Protein AF-A0A1Y3QD55-F1 (afdb_monomer_lite)

Structure (mmCIF, N/CA/C/O backbone):
data_AF-A0A1Y3QD55-F1
#
_entry.id   AF-A0A1Y3QD55-F1
#
loop_
_atom_site.group_PDB
_atom_site.id
_atom_site.type_symbol
_atom_site.label_atom_id
_atom_site.label_alt_id
_atom_site.label_comp_id
_atom_site.label_asym_id
_atom_site.label_entity_id
_atom_site.label_seq_id
_atom_site.pdbx_PDB_ins_code
_atom_site.Cartn_x
_atom_site.Cartn_y
_atom_site.Cartn_z
_atom_site.occupancy
_atom_site.B_iso_or_equiv
_atom_site.auth_seq_id
_atom_site.auth_comp_id
_atom_site.auth_asym_id
_atom_site.auth_atom_id
_atom_site.pdbx_PDB_model_num
ATOM 1 N N . MET A 1 1 ? 1.126 -13.745 -5.664 1.00 62.69 1 MET A N 1
ATOM 2 C CA . MET A 1 1 ? 1.265 -13.815 -4.190 1.00 62.69 1 MET A CA 1
ATOM 3 C C . MET A 1 1 ? 0.203 -14.763 -3.636 1.00 62.69 1 MET A C 1
ATOM 5 O O . MET A 1 1 ? -0.917 -14.695 -4.122 1.00 62.69 1 MET A O 1
ATOM 9 N N . ARG A 1 2 ? 0.514 -15.653 -2.678 1.00 82.81 2 ARG A N 1
ATOM 10 C CA . ARG A 1 2 ? -0.500 -16.536 -2.045 1.00 82.81 2 ARG A CA 1
ATOM 11 C C . ARG A 1 2 ? -1.296 -15.850 -0.920 1.00 82.81 2 ARG A C 1
ATOM 13 O O . ARG A 1 2 ? -2.346 -16.352 -0.540 1.00 82.81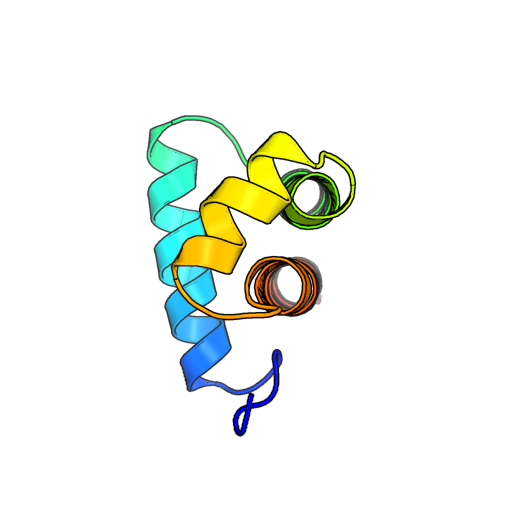 2 ARG A O 1
ATOM 20 N N . VAL A 1 3 ? -0.812 -14.711 -0.424 1.00 89.56 3 VAL A N 1
ATOM 21 C CA . VAL A 1 3 ? -1.412 -13.933 0.671 1.00 89.56 3 VAL A CA 1
ATOM 22 C C . VAL A 1 3 ? -2.126 -12.701 0.105 1.00 89.56 3 VAL A C 1
ATOM 24 O O . VAL A 1 3 ? -1.650 -12.112 -0.869 1.00 89.56 3 VAL A O 1
ATOM 27 N N . LYS A 1 4 ? -3.274 -12.332 0.685 1.00 96.31 4 LYS A N 1
ATOM 28 C CA . LYS A 1 4 ? -4.072 -11.159 0.288 1.00 96.31 4 LYS A CA 1
ATOM 29 C C . LYS A 1 4 ? -3.572 -9.882 0.965 1.00 96.31 4 LYS A C 1
ATOM 31 O O . LYS A 1 4 ? -3.108 -9.930 2.098 1.00 96.31 4 LYS A O 1
ATOM 36 N N . ALA A 1 5 ? -3.722 -8.743 0.291 1.00 97.25 5 ALA A N 1
ATOM 37 C CA . ALA A 1 5 ? -3.259 -7.439 0.772 1.00 97.25 5 ALA A CA 1
ATOM 38 C C . ALA A 1 5 ? -3.886 -7.005 2.115 1.00 97.25 5 ALA A C 1
ATOM 40 O O . ALA A 1 5 ? -3.260 -6.281 2.884 1.00 97.25 5 ALA A O 1
ATOM 41 N N . ASP A 1 6 ? -5.104 -7.459 2.415 1.00 97.44 6 ASP A N 1
ATOM 42 C CA . ASP A 1 6 ? -5.866 -7.140 3.627 1.00 97.44 6 ASP A CA 1
ATOM 43 C C . ASP A 1 6 ? -5.642 -8.121 4.791 1.00 97.44 6 ASP A C 1
ATOM 45 O O . ASP A 1 6 ? -6.154 -7.886 5.894 1.00 97.44 6 ASP A O 1
ATOM 49 N N . ALA A 1 7 ? -4.874 -9.195 4.572 1.00 98.25 7 ALA A N 1
ATOM 50 C CA . ALA A 1 7 ? -4.580 -10.195 5.591 1.00 98.25 7 ALA A CA 1
ATOM 51 C C . ALA A 1 7 ? -3.895 -9.562 6.815 1.00 98.25 7 ALA A C 1
ATOM 53 O O . ALA A 1 7 ? -3.102 -8.629 6.687 1.00 98.25 7 ALA A O 1
ATOM 54 N N . ALA A 1 8 ? -4.182 -10.086 8.011 1.00 97.75 8 ALA A N 1
ATOM 55 C CA . ALA A 1 8 ? -3.693 -9.511 9.267 1.00 97.75 8 ALA A CA 1
ATOM 56 C C . ALA A 1 8 ? -2.158 -9.411 9.321 1.00 97.75 8 ALA A C 1
ATOM 58 O O . ALA A 1 8 ? -1.628 -8.367 9.686 1.00 97.75 8 ALA A O 1
ATOM 59 N N . GLU A 1 9 ? -1.452 -10.457 8.884 1.00 97.75 9 GLU A N 1
ATOM 60 C CA . GLU A 1 9 ? 0.017 -10.483 8.814 1.00 97.75 9 GLU A CA 1
ATOM 61 C C . GLU A 1 9 ? 0.592 -9.433 7.850 1.00 97.75 9 GLU A C 1
ATOM 63 O O . GLU A 1 9 ? 1.600 -8.796 8.148 1.00 97.75 9 GLU A O 1
ATOM 68 N N . VAL A 1 10 ? -0.084 -9.184 6.725 1.00 98.25 10 VAL A N 1
ATOM 69 C 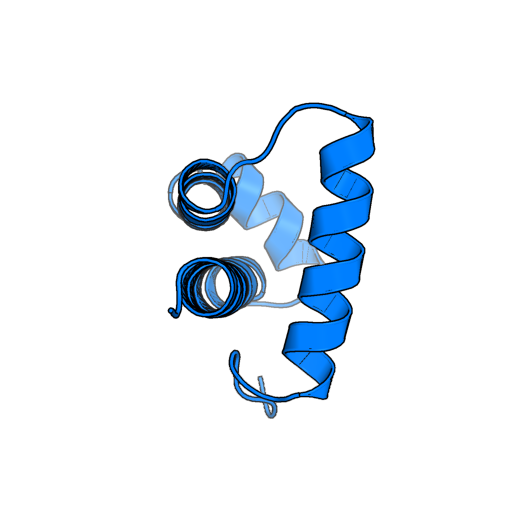CA . VAL A 1 10 ? 0.323 -8.160 5.754 1.00 98.25 10 VAL A CA 1
ATOM 70 C C . VAL A 1 10 ? 0.117 -6.774 6.343 1.00 98.25 10 VAL A C 1
ATOM 72 O O . VAL A 1 10 ? 0.983 -5.916 6.239 1.00 98.25 10 VAL A O 1
ATOM 75 N N . GLN A 1 11 ? -1.019 -6.555 6.994 1.00 98.62 11 GLN A N 1
ATOM 76 C CA . GLN A 1 11 ? -1.374 -5.258 7.558 1.00 98.62 11 GLN A CA 1
ATOM 77 C C . GLN A 1 11 ? -0.522 -4.914 8.789 1.00 98.62 11 GLN A C 1
ATOM 79 O O . GLN A 1 11 ? -0.212 -3.743 8.990 1.00 98.62 11 GLN A O 1
ATOM 84 N N . ALA A 1 12 ? -0.056 -5.916 9.543 1.00 98.44 12 ALA A N 1
ATOM 85 C CA . ALA A 1 12 ? 0.975 -5.738 10.564 1.00 9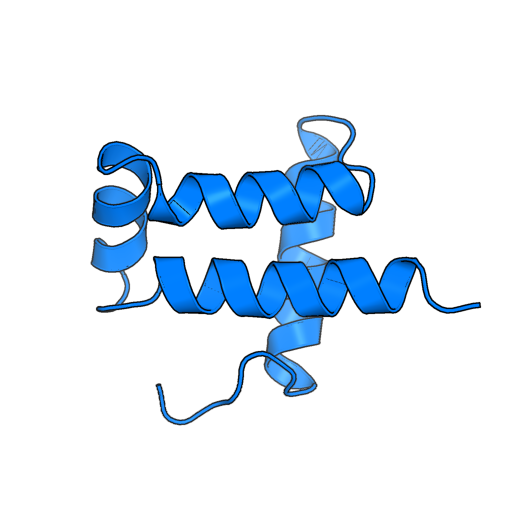8.44 12 ALA A CA 1
ATOM 86 C C . ALA A 1 12 ? 2.299 -5.249 9.946 1.00 98.44 12 ALA A C 1
ATOM 88 O O . ALA A 1 12 ? 2.831 -4.225 10.372 1.00 98.44 12 ALA A O 1
ATOM 89 N N . ALA A 1 13 ? 2.775 -5.899 8.878 1.00 98.38 13 ALA A N 1
ATOM 90 C CA . ALA A 1 13 ? 3.995 -5.487 8.177 1.00 98.38 13 ALA A CA 1
ATOM 91 C C . ALA A 1 13 ? 3.873 -4.094 7.525 1.00 98.38 13 ALA A C 1
ATOM 93 O O . ALA A 1 13 ? 4.819 -3.308 7.541 1.00 98.38 13 ALA A O 1
ATOM 94 N N . ILE A 1 14 ? 2.701 -3.748 6.979 1.00 98.50 14 ILE A N 1
ATOM 95 C CA . ILE A 1 14 ? 2.440 -2.402 6.448 1.00 98.50 14 ILE A CA 1
ATOM 96 C C . ILE A 1 14 ? 2.425 -1.353 7.565 1.00 98.50 14 ILE A C 1
ATOM 98 O O . ILE A 1 14 ? 2.899 -0.242 7.340 1.00 98.50 14 ILE A O 1
ATOM 102 N N . GLY A 1 15 ? 1.952 -1.701 8.764 1.00 98.31 15 GLY A N 1
ATOM 103 C CA . GLY A 1 15 ? 2.058 -0.842 9.944 1.00 98.31 15 GLY A CA 1
ATOM 104 C C . GLY A 1 15 ? 3.509 -0.580 10.352 1.00 98.31 15 GLY A C 1
ATOM 105 O O . GLY A 1 15 ? 3.886 0.568 10.576 1.00 98.31 15 GLY A O 1
ATOM 106 N N . GLU A 1 16 ? 4.361 -1.607 10.357 1.00 98.56 16 GLU A N 1
ATOM 107 C CA . GLU A 1 16 ? 5.803 -1.434 10.592 1.00 98.56 16 GLU A CA 1
ATOM 108 C C . GLU A 1 16 ? 6.457 -0.549 9.521 1.00 98.56 16 GLU A C 1
ATOM 110 O O . GLU A 1 16 ? 7.260 0.335 9.833 1.00 98.56 16 GLU A O 1
ATOM 115 N N . TRP A 1 17 ? 6.079 -0.744 8.253 1.00 98.12 17 TRP A N 1
ATOM 116 C CA . TRP A 1 17 ? 6.539 0.089 7.144 1.00 98.12 17 TRP A CA 1
ATOM 117 C C . TRP A 1 17 ? 6.095 1.550 7.294 1.00 98.12 17 TRP A C 1
ATOM 119 O O . TRP A 1 17 ? 6.892 2.466 7.083 1.00 98.12 17 TRP A O 1
ATOM 129 N N . TYR A 1 18 ? 4.845 1.777 7.700 1.00 98.06 18 TYR A N 1
ATOM 130 C CA . TYR A 1 18 ? 4.299 3.102 7.984 1.00 98.06 18 TYR A CA 1
ATOM 131 C C . TYR A 1 18 ? 5.095 3.813 9.085 1.00 98.06 18 TYR A C 1
ATOM 133 O O . TYR A 1 18 ? 5.564 4.934 8.882 1.00 98.06 18 TYR A O 1
ATOM 141 N N . GLU A 1 19 ? 5.333 3.141 10.212 1.00 97.62 19 GLU A N 1
ATOM 142 C CA . GLU A 1 19 ? 6.115 3.688 11.326 1.00 97.62 19 GLU A CA 1
ATOM 143 C C . GLU A 1 19 ? 7.579 3.950 10.950 1.00 97.62 19 GLU A C 1
ATOM 145 O O . GLU A 1 19 ? 8.179 4.923 11.410 1.00 97.62 19 GLU A O 1
ATOM 150 N N . LEU A 1 20 ? 8.169 3.135 10.070 1.00 97.25 20 LEU A N 1
ATOM 151 C CA . LEU A 1 20 ? 9.495 3.414 9.525 1.00 97.25 20 LEU A CA 1
ATOM 152 C C . LEU A 1 20 ? 9.502 4.702 8.695 1.00 97.25 20 LEU A C 1
ATOM 154 O O . LEU A 1 20 ? 10.364 5.554 8.909 1.00 97.25 20 LEU A O 1
ATOM 158 N N . LEU A 1 21 ? 8.561 4.859 7.762 1.00 96.75 21 LEU A N 1
ATOM 159 C CA . LEU A 1 21 ? 8.497 6.037 6.893 1.00 96.75 21 LEU A CA 1
ATOM 160 C C . LEU A 1 21 ? 8.246 7.327 7.674 1.00 96.75 21 LEU A C 1
ATOM 162 O O . LEU A 1 21 ? 8.821 8.361 7.333 1.00 96.75 21 LEU A O 1
ATOM 166 N N . ARG A 1 22 ? 7.466 7.260 8.758 1.00 95.44 22 ARG A N 1
ATOM 167 C CA . ARG A 1 22 ? 7.212 8.401 9.650 1.00 95.44 22 ARG A CA 1
ATOM 168 C C . ARG A 1 22 ? 8.463 8.973 10.309 1.00 95.44 22 ARG A C 1
ATOM 170 O O . ARG A 1 22 ? 8.468 10.130 10.710 1.00 95.44 22 ARG A O 1
ATOM 177 N N . LYS A 1 23 ? 9.555 8.207 10.373 1.00 96.69 23 LYS A N 1
ATOM 178 C CA . LYS A 1 23 ? 10.857 8.710 10.845 1.00 96.69 23 LYS A CA 1
ATOM 179 C C . LYS A 1 23 ? 11.522 9.666 9.851 1.00 96.69 23 LYS A C 1
ATOM 181 O O . LYS A 1 23 ? 12.438 10.385 10.233 1.00 96.69 23 LYS A O 1
ATOM 186 N N . PHE A 1 24 ? 11.083 9.666 8.591 1.00 94.75 24 PHE A N 1
ATOM 187 C CA . PHE A 1 24 ? 11.648 10.472 7.506 1.00 94.75 24 PHE A CA 1
ATOM 188 C C . PHE A 1 24 ? 10.717 11.600 7.037 1.00 94.75 24 PHE A C 1
ATOM 190 O O . PHE A 1 24 ? 11.120 12.408 6.202 1.00 94.75 24 PHE A O 1
ATOM 197 N N . GLY A 1 25 ? 9.488 11.672 7.553 1.00 92.56 25 GLY A N 1
ATOM 198 C CA . GLY A 1 25 ? 8.536 12.735 7.244 1.00 92.56 25 GLY A CA 1
ATOM 199 C C . GLY A 1 25 ? 7.121 12.415 7.713 1.00 92.56 25 GLY A C 1
ATOM 200 O O . GLY A 1 25 ? 6.830 11.292 8.119 1.00 92.56 25 GLY A O 1
ATOM 201 N N . ASP A 1 26 ? 6.225 13.393 7.623 1.00 91.25 26 ASP A N 1
ATOM 202 C CA . ASP A 1 26 ? 4.823 13.194 7.980 1.00 91.25 26 ASP A CA 1
ATOM 203 C C . ASP A 1 26 ? 4.056 12.502 6.851 1.00 91.25 26 ASP A C 1
ATOM 205 O O . ASP A 1 26 ? 3.927 13.015 5.738 1.00 91.25 26 ASP A O 1
ATOM 209 N N . TYR A 1 27 ? 3.496 11.337 7.170 1.00 94.00 27 TYR A N 1
ATOM 210 C CA . TYR A 1 27 ? 2.648 10.563 6.270 1.00 94.00 27 TYR A CA 1
ATOM 211 C C . TYR A 1 27 ? 1.239 10.452 6.857 1.00 94.00 27 TYR A C 1
ATOM 213 O O . TYR A 1 27 ? 0.914 9.438 7.472 1.00 94.00 27 TYR A O 1
ATOM 221 N N . PRO A 1 28 ? 0.361 11.456 6.697 1.00 95.62 28 PRO A N 1
ATOM 222 C CA . PRO A 1 28 ? -1.060 11.246 6.961 1.00 95.62 28 PRO A CA 1
ATOM 223 C C . PRO A 1 28 ? -1.611 10.117 6.060 1.00 95.62 28 PRO A C 1
ATOM 225 O O . PRO A 1 28 ? -1.021 9.844 5.007 1.00 95.62 28 PRO A O 1
ATOM 228 N N . PRO A 1 29 ? -2.740 9.475 6.423 1.00 95.94 29 PRO A N 1
ATOM 229 C CA . PRO A 1 29 ? -3.292 8.324 5.695 1.00 95.94 29 PRO A CA 1
ATOM 230 C C . PRO A 1 29 ? -3.361 8.509 4.170 1.00 95.94 29 PRO A C 1
ATOM 232 O O . PRO A 1 29 ? -2.890 7.666 3.407 1.00 95.94 29 PRO A O 1
ATOM 235 N N . GLU A 1 30 ? -3.852 9.666 3.728 1.00 96.44 30 GLU A N 1
ATOM 236 C CA . GLU A 1 30 ? -3.929 10.072 2.320 1.00 96.44 30 GLU A CA 1
ATOM 237 C C . GLU A 1 30 ? -2.563 10.096 1.613 1.00 96.44 30 GLU A C 1
ATOM 239 O O . GLU A 1 30 ? -2.428 9.638 0.476 1.00 96.44 30 GLU A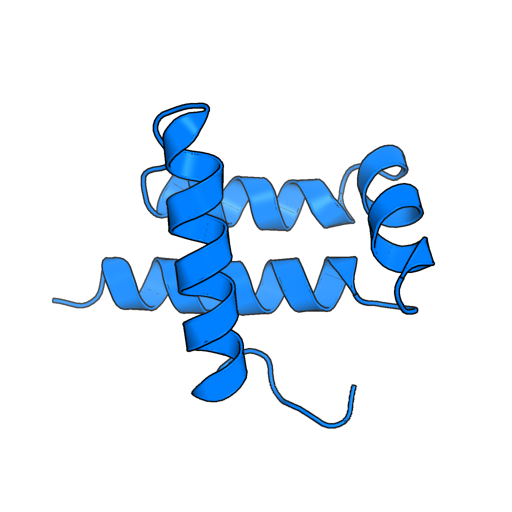 O 1
ATOM 244 N N . MET A 1 31 ? -1.521 10.605 2.276 1.00 97.38 31 MET A N 1
ATOM 245 C CA . MET A 1 31 ? -0.170 10.657 1.706 1.00 97.38 31 MET A CA 1
ATOM 246 C C . MET A 1 31 ? 0.458 9.270 1.628 1.00 97.38 31 MET A C 1
ATOM 248 O O . MET A 1 31 ? 1.125 8.957 0.644 1.00 97.38 31 MET A O 1
ATOM 252 N N . PHE A 1 32 ? 0.211 8.418 2.624 1.00 98.00 32 PHE A N 1
ATOM 253 C CA . PHE A 1 32 ? 0.675 7.034 2.598 1.00 98.00 32 PHE A CA 1
ATOM 254 C C . PHE A 1 32 ? 0.025 6.243 1.452 1.00 98.00 32 PHE A C 1
ATOM 256 O O . PHE A 1 32 ? 0.727 5.568 0.700 1.00 98.00 32 PHE A O 1
ATOM 263 N N . ARG A 1 33 ? -1.287 6.411 1.224 1.00 98.19 33 ARG A N 1
ATOM 264 C CA . ARG A 1 33 ? -1.979 5.858 0.045 1.00 98.19 33 ARG A CA 1
ATOM 265 C C . ARG A 1 33 ? -1.338 6.330 -1.262 1.00 98.19 33 ARG A C 1
ATOM 267 O O . ARG A 1 33 ? -1.031 5.511 -2.128 1.00 98.19 33 ARG A O 1
ATOM 274 N N . LYS A 1 34 ? -1.125 7.642 -1.414 1.00 97.88 34 LYS A N 1
ATOM 275 C CA . LYS A 1 34 ? -0.523 8.226 -2.627 1.00 97.88 34 LYS A CA 1
ATOM 276 C C . LYS A 1 34 ? 0.908 7.741 -2.857 1.00 97.88 34 LYS A C 1
ATOM 278 O O . LYS A 1 34 ? 1.292 7.523 -4.003 1.00 97.88 34 LYS A O 1
ATOM 283 N N . LEU A 1 35 ? 1.677 7.511 -1.794 1.00 98.00 35 LEU A N 1
ATOM 284 C CA . LEU A 1 35 ? 3.001 6.900 -1.898 1.00 98.00 35 LEU A CA 1
ATOM 285 C C . LEU A 1 35 ? 2.923 5.471 -2.456 1.00 98.00 35 LEU A C 1
ATOM 287 O O . LEU A 1 35 ? 3.711 5.116 -3.329 1.00 98.00 35 LEU A O 1
ATOM 291 N N . GLY A 1 36 ? 1.951 4.673 -2.009 1.00 98.19 36 GLY A N 1
ATOM 292 C CA . GLY A 1 36 ? 1.697 3.352 -2.585 1.00 98.19 36 GLY A CA 1
ATOM 293 C C . GLY A 1 36 ? 1.372 3.427 -4.080 1.00 98.19 36 GLY A C 1
ATOM 294 O O . GLY A 1 36 ? 1.896 2.642 -4.864 1.00 98.19 36 GLY A O 1
ATOM 295 N N . GLN A 1 37 ? 0.575 4.411 -4.507 1.00 98.62 37 GLN A N 1
ATOM 296 C CA . GLN A 1 37 ? 0.289 4.633 -5.930 1.00 98.62 37 GLN A CA 1
ATOM 297 C C . GLN A 1 37 ? 1.561 4.989 -6.725 1.00 98.62 37 GLN A C 1
ATOM 299 O O . GLN A 1 37 ? 1.810 4.412 -7.785 1.00 98.62 37 GLN A O 1
ATOM 304 N N . LEU A 1 38 ? 2.420 5.853 -6.170 1.00 98.12 38 LEU A N 1
ATOM 305 C CA . LEU A 1 38 ? 3.709 6.220 -6.767 1.00 98.12 38 LEU A CA 1
ATOM 306 C C . LEU A 1 38 ? 4.620 5.004 -7.003 1.00 98.12 38 LEU A C 1
ATOM 308 O O . LEU A 1 38 ? 5.347 4.979 -7.995 1.00 98.12 38 LEU A O 1
ATOM 312 N N . TYR A 1 39 ? 4.570 3.984 -6.135 1.00 98.38 39 TYR A N 1
ATOM 313 C CA . TYR A 1 39 ? 5.358 2.757 -6.314 1.00 98.38 39 TYR A CA 1
ATOM 314 C C . TYR A 1 39 ? 5.046 2.022 -7.618 1.00 98.38 39 TYR A C 1
ATOM 316 O O . TYR A 1 39 ? 5.899 1.283 -8.108 1.00 98.38 39 TYR A O 1
ATOM 324 N N . VAL A 1 40 ? 3.849 2.211 -8.178 1.00 98.25 40 VAL A N 1
ATOM 325 C CA . VAL A 1 40 ? 3.427 1.583 -9.434 1.00 98.25 40 VAL A CA 1
ATOM 326 C C . VAL A 1 40 ? 3.526 2.549 -10.610 1.00 98.25 40 VAL A C 1
ATOM 328 O O . VAL A 1 40 ? 3.982 2.135 -11.676 1.00 98.25 40 VAL A O 1
ATOM 331 N N . ASP A 1 41 ? 3.128 3.806 -10.416 1.00 98.38 41 ASP A N 1
ATOM 332 C CA . ASP A 1 41 ? 3.040 4.799 -11.493 1.00 98.38 41 ASP A CA 1
ATOM 333 C C . ASP A 1 41 ? 4.416 5.244 -12.004 1.00 98.38 41 ASP A C 1
ATOM 335 O O . ASP A 1 41 ? 4.584 5.500 -13.198 1.00 98.38 41 ASP A O 1
ATOM 339 N N . ASP A 1 42 ? 5.425 5.309 -11.130 1.00 98.12 42 ASP A N 1
ATOM 340 C CA . ASP A 1 42 ? 6.797 5.623 -11.528 1.00 98.12 42 ASP A CA 1
ATOM 341 C C . ASP A 1 42 ? 7.610 4.336 -11.726 1.00 98.12 42 ASP A C 1
ATOM 343 O O . ASP A 1 42 ? 7.934 3.598 -10.787 1.00 98.12 42 ASP A O 1
ATOM 347 N N . ALA A 1 43 ? 8.006 4.094 -12.979 1.00 97.31 43 ALA A N 1
ATOM 348 C CA . ALA A 1 43 ? 8.751 2.908 -13.391 1.00 97.31 43 ALA A CA 1
ATOM 349 C C . ALA A 1 43 ? 10.066 2.695 -12.616 1.00 97.31 43 ALA A C 1
ATOM 351 O O . ALA A 1 43 ? 10.514 1.554 -12.479 1.00 97.31 43 ALA A O 1
ATOM 352 N N . ARG A 1 44 ? 10.691 3.758 -12.087 1.00 98.19 44 ARG A N 1
ATOM 353 C CA . ARG A 1 44 ? 11.918 3.656 -11.282 1.00 98.19 44 ARG A CA 1
ATOM 354 C C . ARG A 1 44 ? 11.633 2.979 -9.947 1.00 98.19 44 ARG A C 1
ATOM 356 O O . ARG A 1 44 ? 12.375 2.079 -9.556 1.00 98.19 44 ARG A O 1
ATOM 363 N N . PHE A 1 45 ? 10.552 3.374 -9.273 1.00 97.88 45 PHE A N 1
ATOM 364 C CA . PHE A 1 45 ? 10.122 2.741 -8.026 1.00 97.88 45 PHE A CA 1
ATOM 365 C C . PHE A 1 45 ? 9.653 1.318 -8.283 1.00 97.88 45 PHE A C 1
ATOM 367 O O . PHE A 1 45 ? 10.162 0.396 -7.644 1.00 97.88 45 PHE A O 1
ATOM 374 N N . LYS A 1 46 ? 8.785 1.124 -9.282 1.00 98.12 46 LYS A N 1
ATOM 375 C CA . LYS A 1 46 ? 8.278 -0.201 -9.643 1.00 98.12 46 LYS A CA 1
ATOM 376 C C . LYS A 1 46 ? 9.412 -1.190 -9.896 1.00 98.12 46 LYS A C 1
ATOM 378 O O . LYS A 1 46 ? 9.434 -2.254 -9.289 1.00 98.12 46 LYS A O 1
ATOM 383 N N . LYS A 1 47 ? 10.399 -0.822 -10.721 1.00 97.81 47 LYS A N 1
ATOM 384 C CA . LYS A 1 47 ? 11.570 -1.668 -11.009 1.00 97.81 47 LYS A CA 1
ATOM 385 C C . LYS A 1 47 ? 12.390 -1.977 -9.752 1.00 97.81 47 LYS A C 1
ATOM 387 O O . LYS A 1 47 ? 12.834 -3.109 -9.574 1.00 97.81 47 LYS A O 1
ATOM 392 N N . ASN A 1 48 ? 12.612 -0.985 -8.891 1.00 97.94 48 ASN A N 1
ATOM 393 C CA . ASN A 1 48 ? 13.418 -1.159 -7.682 1.00 97.94 48 ASN A CA 1
ATOM 394 C C . ASN A 1 48 ? 12.719 -1.987 -6.598 1.00 97.94 48 ASN A C 1
ATOM 396 O O . ASN A 1 48 ? 13.406 -2.614 -5.796 1.00 97.94 48 ASN A O 1
ATOM 400 N N . ILE A 1 49 ? 11.388 -1.991 -6.565 1.00 97.81 49 ILE A N 1
ATOM 401 C CA . ILE A 1 49 ? 10.596 -2.777 -5.615 1.00 97.81 49 ILE A CA 1
ATOM 402 C C . ILE A 1 49 ? 10.384 -4.195 -6.155 1.00 97.81 49 ILE A C 1
ATOM 404 O O . ILE A 1 49 ? 10.676 -5.162 -5.454 1.00 97.81 49 ILE A O 1
ATOM 408 N N . ASP A 1 50 ? 9.978 -4.338 -7.420 1.00 97.75 50 ASP A N 1
ATOM 409 C CA . ASP A 1 50 ? 9.696 -5.643 -8.034 1.00 97.75 50 ASP A CA 1
ATOM 410 C C . ASP A 1 50 ? 10.944 -6.539 -8.146 1.00 97.75 50 ASP A C 1
ATOM 412 O O . ASP A 1 50 ? 10.822 -7.753 -8.296 1.00 97.75 50 ASP A O 1
ATOM 416 N N . ARG A 1 51 ? 12.161 -5.989 -7.993 1.00 97.69 51 ARG A N 1
ATOM 417 C CA . ARG A 1 51 ? 13.395 -6.796 -7.896 1.00 97.69 51 ARG A CA 1
ATOM 418 C C . ARG A 1 51 ? 13.390 -7.778 -6.717 1.00 97.69 51 ARG A C 1
ATOM 420 O O . ARG A 1 51 ? 14.157 -8.733 -6.728 1.00 97.69 51 ARG A O 1
ATOM 427 N N . PHE A 1 52 ? 12.573 -7.518 -5.694 1.00 95.69 52 PHE A N 1
ATOM 428 C CA . PHE A 1 52 ? 12.411 -8.378 -4.520 1.00 95.69 52 PHE A CA 1
ATOM 429 C C . PHE A 1 52 ? 11.249 -9.371 -4.659 1.00 95.69 52 PHE A C 1
ATOM 431 O O . PHE A 1 52 ? 11.047 -10.214 -3.789 1.00 95.69 52 PHE A O 1
ATOM 438 N N . GLY A 1 53 ? 10.487 -9.282 -5.748 1.00 95.44 53 GLY A N 1
ATOM 439 C CA . GLY A 1 53 ? 9.358 -10.150 -6.038 1.00 95.44 53 GLY A CA 1
ATOM 440 C C . GLY A 1 53 ? 8.497 -9.546 -7.137 1.00 95.44 53 GLY A C 1
ATOM 441 O O . GLY A 1 53 ? 8.056 -8.402 -7.033 1.00 95.44 53 GLY A O 1
ATOM 442 N N . GLU A 1 54 ? 8.236 -10.318 -8.188 1.00 95.06 54 GLU A N 1
ATOM 443 C CA . GLU A 1 54 ? 7.399 -9.861 -9.294 1.00 95.06 54 GLU A CA 1
ATOM 444 C C . GLU A 1 54 ? 6.000 -9.462 -8.792 1.00 95.06 54 GLU A C 1
ATOM 446 O O . GLU A 1 54 ? 5.311 -10.234 -8.120 1.00 95.06 54 GLU A O 1
ATOM 451 N N . GLY A 1 55 ? 5.588 -8.229 -9.102 1.00 96.44 55 GLY A N 1
ATOM 452 C CA . GLY A 1 55 ? 4.302 -7.674 -8.676 1.00 96.44 55 GLY A CA 1
ATOM 453 C C . GLY A 1 55 ? 4.264 -7.149 -7.237 1.00 96.44 55 GLY A C 1
ATOM 454 O O . GLY A 1 55 ? 3.191 -6.747 -6.778 1.00 96.44 55 GLY A O 1
ATOM 455 N N . LEU A 1 56 ? 5.397 -7.103 -6.528 1.00 97.50 56 LEU A N 1
ATOM 456 C CA . LEU A 1 56 ? 5.465 -6.587 -5.162 1.00 97.50 56 LEU A CA 1
ATOM 457 C C . LEU A 1 56 ? 5.030 -5.118 -5.070 1.00 97.50 56 LEU A C 1
ATOM 459 O O . LEU A 1 56 ? 4.321 -4.765 -4.134 1.00 97.50 56 LEU A O 1
ATOM 463 N N . ALA A 1 57 ? 5.382 -4.267 -6.036 1.00 98.31 57 ALA A N 1
ATOM 464 C CA . ALA A 1 57 ? 4.975 -2.861 -6.026 1.00 98.31 57 ALA A CA 1
ATOM 465 C C . ALA A 1 57 ? 3.447 -2.702 -6.061 1.00 98.31 57 ALA A C 1
ATOM 467 O O . ALA A 1 57 ? 2.881 -1.907 -5.311 1.00 98.31 57 ALA A O 1
ATOM 468 N N . ALA A 1 58 ? 2.772 -3.501 -6.894 1.00 98.19 58 ALA A N 1
ATOM 469 C CA . ALA A 1 58 ? 1.313 -3.509 -6.980 1.00 98.19 58 ALA A CA 1
ATOM 470 C C . ALA A 1 58 ? 0.677 -4.024 -5.683 1.00 98.19 58 ALA A C 1
ATOM 472 O O . ALA A 1 58 ? -0.277 -3.434 -5.187 1.00 98.19 58 ALA A O 1
ATOM 473 N N . PHE A 1 59 ? 1.252 -5.072 -5.095 1.00 98.25 59 PHE A N 1
ATOM 474 C CA . PHE A 1 59 ? 0.796 -5.587 -3.810 1.00 98.25 59 PHE A CA 1
ATOM 475 C C . PHE A 1 59 ? 0.959 -4.571 -2.673 1.00 98.25 59 PHE A C 1
ATOM 477 O O . PHE A 1 59 ? 0.036 -4.382 -1.886 1.00 98.25 59 PHE A O 1
ATOM 484 N N . MET A 1 60 ? 2.109 -3.892 -2.604 1.00 98.31 60 MET A N 1
ATOM 485 C CA . MET A 1 60 ? 2.372 -2.838 -1.622 1.00 98.31 60 MET A CA 1
ATOM 486 C C . MET A 1 60 ? 1.364 -1.700 -1.761 1.00 98.31 60 MET A C 1
ATOM 488 O O . MET A 1 60 ? 0.780 -1.299 -0.761 1.00 98.31 60 MET A O 1
ATOM 492 N N . ARG A 1 61 ? 1.096 -1.225 -2.986 1.00 98.62 61 ARG A N 1
ATOM 493 C CA . ARG A 1 61 ? 0.056 -0.218 -3.251 1.00 98.62 61 ARG A CA 1
ATOM 494 C C . ARG A 1 61 ? -1.290 -0.637 -2.659 1.00 98.62 61 ARG A C 1
ATOM 496 O O . ARG A 1 61 ? -1.896 0.142 -1.926 1.00 98.62 61 ARG A O 1
ATOM 503 N N . ASP A 1 62 ? -1.741 -1.853 -2.960 1.00 98.62 62 ASP A N 1
ATOM 504 C CA . ASP A 1 62 ? -3.052 -2.342 -2.524 1.00 98.62 62 ASP A CA 1
ATOM 505 C C . ASP A 1 62 ? -3.108 -2.497 -0.994 1.00 98.62 62 ASP A C 1
ATOM 507 O O . ASP A 1 62 ? -4.090 -2.122 -0.356 1.00 98.62 62 ASP A O 1
ATOM 511 N N . ALA A 1 63 ? -2.029 -2.982 -0.376 1.00 98.62 63 ALA A N 1
ATOM 512 C CA . ALA A 1 63 ? -1.956 -3.158 1.070 1.00 98.62 63 ALA A CA 1
ATOM 513 C C . ALA A 1 63 ? -1.866 -1.816 1.823 1.00 98.62 63 ALA A C 1
ATOM 515 O O . ALA A 1 63 ? -2.523 -1.643 2.852 1.00 98.62 63 ALA A O 1
ATOM 516 N N . MET A 1 64 ? -1.115 -0.845 1.291 1.00 98.69 64 MET A N 1
ATOM 517 C CA . MET A 1 64 ? -1.025 0.518 1.830 1.00 98.69 64 MET A CA 1
ATOM 518 C C . MET A 1 64 ? -2.362 1.258 1.727 1.00 98.69 64 MET A C 1
ATOM 520 O O . MET A 1 64 ? -2.723 1.987 2.649 1.00 98.69 64 MET A O 1
ATOM 524 N N . ALA A 1 65 ? -3.117 1.042 0.645 1.00 98.62 65 ALA A N 1
ATOM 525 C CA . ALA A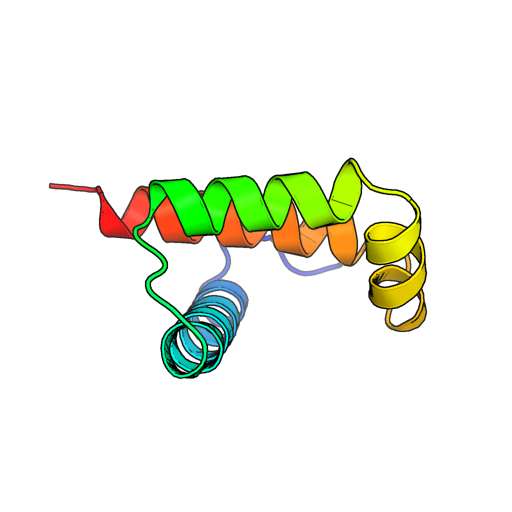 1 65 ? -4.474 1.556 0.493 1.00 98.62 65 ALA A CA 1
ATOM 526 C C . ALA A 1 65 ? -5.407 1.027 1.596 1.00 98.62 65 ALA A C 1
ATOM 528 O O . ALA A 1 65 ? -6.028 1.824 2.294 1.00 98.62 65 ALA A O 1
ATOM 529 N N . VAL A 1 66 ? -5.434 -0.292 1.824 1.00 98.50 66 VAL A N 1
ATOM 530 C CA . VAL A 1 66 ? -6.235 -0.898 2.905 1.00 98.50 66 VAL A CA 1
ATOM 531 C C . VAL A 1 66 ? -5.840 -0.350 4.279 1.00 98.50 66 VAL A C 1
ATOM 533 O O . VAL A 1 66 ? -6.710 -0.036 5.090 1.00 98.50 66 VAL A O 1
ATOM 536 N N . TYR A 1 67 ? -4.542 -0.200 4.546 1.00 98.50 67 TYR A N 1
ATOM 537 C CA . TYR A 1 67 ? -4.063 0.341 5.818 1.00 98.50 67 TYR A CA 1
ATOM 538 C C . TYR A 1 67 ? -4.510 1.797 6.017 1.00 98.50 67 TYR A C 1
ATOM 540 O O . TYR A 1 67 ? -5.007 2.160 7.082 1.00 98.50 67 TYR A O 1
ATOM 548 N N . ALA A 1 68 ? -4.412 2.619 4.967 1.00 98.00 68 ALA A N 1
ATOM 549 C CA . ALA A 1 68 ? -4.896 3.996 4.979 1.00 98.00 68 ALA A CA 1
ATOM 550 C C . ALA A 1 68 ? -6.415 4.104 5.180 1.00 98.00 68 ALA A C 1
ATOM 552 O O . ALA A 1 68 ? -6.860 5.024 5.864 1.00 98.00 68 ALA A O 1
ATOM 553 N N . ASP A 1 69 ? -7.209 3.183 4.626 1.00 97.75 69 ASP A N 1
ATOM 554 C CA . ASP A 1 69 ? -8.655 3.119 4.886 1.00 97.75 69 ASP A CA 1
ATOM 555 C C . ASP A 1 69 ? -8.949 2.799 6.354 1.00 97.75 69 ASP A C 1
ATOM 557 O O . ASP A 1 69 ? -9.774 3.460 6.980 1.00 97.75 69 ASP A O 1
ATOM 561 N N . ARG A 1 70 ? -8.228 1.838 6.944 1.00 97.12 70 ARG A N 1
ATOM 562 C CA . ARG A 1 70 ? -8.405 1.448 8.354 1.00 97.12 70 ARG A CA 1
ATOM 563 C C . ARG A 1 70 ? -8.066 2.567 9.336 1.00 97.12 70 ARG A C 1
ATOM 565 O O . ARG A 1 70 ? -8.719 2.668 10.365 1.00 97.12 70 ARG A O 1
ATOM 572 N N . MET A 1 71 ? -7.083 3.411 9.023 1.00 95.44 71 MET A N 1
ATOM 573 C CA . MET A 1 71 ? -6.739 4.578 9.850 1.00 95.44 71 MET A CA 1
ATOM 574 C C . MET A 1 71 ? -7.798 5.689 9.817 1.00 95.44 71 MET A C 1
ATOM 576 O O . MET A 1 71 ? -7.776 6.570 10.671 1.00 95.44 71 MET A O 1
ATOM 580 N N . GLN A 1 72 ? -8.674 5.683 8.812 1.00 90.00 72 GLN A N 1
ATOM 581 C CA . GLN A 1 72 ? -9.721 6.689 8.617 1.00 90.00 72 GLN A CA 1
ATOM 582 C C . GLN A 1 72 ? -11.117 6.157 8.963 1.00 90.00 72 GLN A C 1
ATOM 584 O O . GLN A 1 72 ? -12.091 6.903 8.874 1.00 90.00 72 GLN A O 1
ATOM 589 N N . ALA A 1 73 ? -11.224 4.878 9.337 1.00 80.94 73 ALA A N 1
ATOM 590 C CA . ALA A 1 73 ? -12.465 4.309 9.828 1.00 80.94 73 ALA A CA 1
ATOM 591 C C . ALA A 1 73 ? -12.860 4.988 11.159 1.00 80.94 73 ALA A C 1
ATOM 593 O O . ALA A 1 73 ? -11.975 5.239 11.981 1.00 80.94 73 ALA A O 1
ATOM 594 N N . PRO A 1 74 ? -14.151 5.322 11.347 1.00 55.75 74 PRO A N 1
ATOM 595 C CA . PRO A 1 74 ? -14.648 6.001 12.543 1.00 55.75 74 PRO A CA 1
ATOM 596 C C . PRO A 1 74 ? -14.558 5.149 13.814 1.00 55.75 74 PRO A C 1
ATOM 598 O O . PRO A 1 74 ? -14.602 3.901 13.707 1.00 55.75 74 PRO A O 1
#

Secondary structure (DSSP, 8-state):
--S-TTSHHHHHHHHHHHHHHHTTS---HHHHHHHHHHHHHSHHHHHHHHTTSTTHHHHHHHHHHHHHHHTT--

Radius of gyration: 11.83 Å; chains: 1; bounding box: 28×30×26 Å

Sequence (74 aa):
MRVKADAAEVQAAIGEWYELLRKFGDYPPEMFRKLGQLYVDDARFKKNIDRFGEGLAAFMRDAMAVYADRMQAP

Foldseek 3Di:
DPDALLDPVNLVVLVVVVVVVVVVHDQQLVNQLVVLVCCPPDPVNVVVQCVVPNCRSVSSNSNSNNNSVVVVDD

pLDDT: mean 95.75, std 6.86, range [55.75, 98.69]

=== Feature glossary ===
The record interleaves many kinds of information about one protein. Here is each kind framed as the question it answers.

Q: Are the domains correctly placed relative to each other?
A: Predicted aligned error is AlphaFold's pairwise confidence. Unlike pLDDT (per-residue), PAE is per-residue-pair and captures whether two parts of the structure are correctly placed relative to each other. Units are ångströms of expected positional error.

Q: Which residues are in helices, strands, or loops?
A: Eight-state secondary structure (DSSP): H is the canonical α-helix, G the tighter 3₁₀-helix, I the wider π-helix; E/B are β-structure, T and S are turns and bends, and '-' is everything else. DSSP derives these from the pattern of main-chain N–H···O=C hydrogen bonds, not from the sequence.

Q: What if only a Cα trace is available?
A: P-SEA three-state annotation labels each residue as helix, strand, or coil based purely on the geometry of the Cα trace. It serves as a fallback when the full backbone (and thus DSSP) is unavailable.

Q: What are the backbone torsion angles?
A: φ (phi) and ψ (psi) are the two rotatable backbone dihedrals per residue: φ is the C(i-1)–N–Cα–C torsion, ψ is the N–Cα–C–N(i+1) torsion, both in degrees on (−180°, 180°]. α-helical residues cluster near (−60°, −45°); β-strand residues near (−120°, +130°). A Ramachandran plot is simply a scatter of (φ, ψ) for every residue.

Q: What known structures does this most resemble?
A: Structural nearest neighbors (via Foldseek easy-search vs the PDB). Reported per hit: target PDB id, 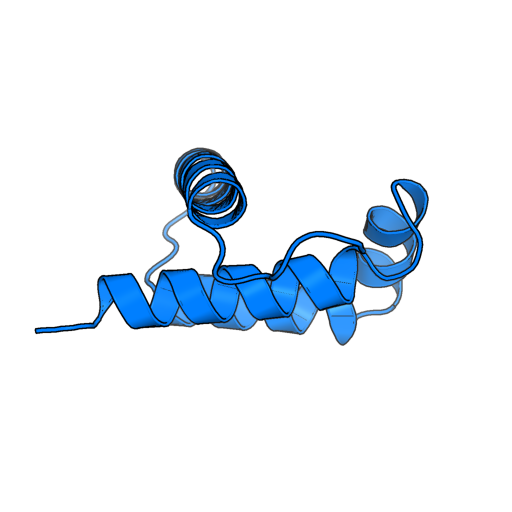E-value, and alignment TM-score. A TM-score above ~0.5 is the conventional threshold for 'same fold'.

Q: What family and function is it annotated with?
A: Database cross-references. InterPro integrates a dozen domain/family signature databases into unified entries with residue-range hits. GO terms attach function/process/location labels with evidence codes. CATH codes position the fold in a four-level structural taxonomy. Organism is the NCBI-taxonomy species name.

Q: Which residues are buried vs exposed?
A: Solvent accessibility: the surface area of each residue that a 1.4 Å water probe can touch, in Å². When only backbone atoms are present the absolute values are lower than full-atom SASA (side chains contribute most of the area) and are flagged as backbone-only.

Q: What do the diagnostic plots show?
A: Three diagnostic plots accompany the record. The Cα contact map visualizes the tertiary structure as a 2D adjacency matrix (8 Å cutoff, sequence-local contacts suppressed). The Ramachandran plot shows the distribution of backbone (φ, ψ) torsions, with points in the α and β basins reflecting secondary structure content. The PAE plot shows AlphaFold's inter-residue confidence as a color matrix.

Q: What is the amino-acid chain?
A: The amino-acid sequence is the protein's primary structure: the linear order of residues from the N-terminus to the C-terminus, written in one-letter code. Everything else here — the 3D coordinates, the secondary structure, the domain annotations — is ultimately a consequence of this string.

Q: What do the rendered images show?
A: The six renders are orthographic views along the three Cartesian axes in both directions. Representation (cartoon, sticks, or surface) and color scheme (sequence-rainbow or by-chain) vary across proteins so the training set covers all the common visualization conventions.

Q: Where is each backbone atom in 3D?
A: The mmCIF table is the protein's shape written out atom by atom. For each backbone N, Cα, C, and carbonyl O, it records an (x, y, z) coordinate triple in Å plus the residue type, chain letter, and residue number.

Q: How mobile is each atom in the crystal?
A: For experimental (PDB) structures, the B-factor (temperature factor) quantifies the positional spread of each atom in the crystal — a combination of thermal vibration and static disorder — in units of Å². High B-factors mark flexible loops or poorly resolved regions; low B-factors mark the rigid, well-ordered core.

Q: How big and how compact is the whole molecule?
A: Three whole-structure scalars: the radius of gyration (RMS distance of Cα from centroid, in Å), the count of Cα–Cα contacts (pairs closer than 8 Å and separated by more than four residues in sequence — i.e. tertiary, not local, contacts), and the bounding-box dimensions. Together they distinguish compact globular folds from extended fibres or disordered chains.

Q: What does the local fold look like, residue by residue?
A: A 3Di character summarizes, for each residue, the relative orientation of the Cα frame of its nearest spatial neighbor. Because it encodes fold topology rather than chemistry, 3Di alignments detect remote structural similarity that sequence alignment misses.

Q: How confident is the AlphaFold model at each residue?
A: For AlphaFold models, the B-factor field carries pLDDT — the model's own estimate of local accuracy on a 0–100 scale. Regions with pLDDT<50 should be treated as essentially unmodeled; they often correspond to intrinsically disordered segments.